Protein AF-A0A0H3ZVH0-F1 (afdb_monomer)

Sequence (87 aa):
MNDRLIENYHLLACHDLQGLQSAGVDIEEADFGVKLEEAIRSILEQLGMTVDEDLRKDINTVKDKANIIISLENDDVIVGETKSLKN

pLDDT: mean 91.97, std 6.8, range [57.28, 96.88]

Solvent-accessible surface area (backbone atoms only — not comparable to full-atom values): 5283 Å² total; per-residue (Å²): 113,60,67,62,45,51,77,40,34,72,35,55,40,50,66,33,63,68,60,31,43,74,73,76,44,86,74,56,80,91,47,43,67,58,53,47,50,53,31,52,51,52,52,42,44,74,73,70,46,48,71,33,68,66,61,41,60,74,70,40,51,98,87,50,72,72,72,42,32,33,57,47,97,83,84,44,73,51,82,38,82,82,77,61,53,76,132

Foldseek 3Di:
DLVLCLVVVVCLLQVPQVVCVVSVHHDDPVCSVVSNLSNVVVVCVVVVWAWDPPVQVVPDDPVDHFSTWTADPPRDIDGDDDDHDYD

Secondary structure (DSSP, 8-state):
-HHHHHHTHHHHHTT-HHHHHHTT----GGGHHHHHHHHHHHHHHHTT-EE-HHHHHHH--SS---SEEEE-TTS-EEEE-------

Organism: Vibrio splendidus (NCBI:txid29497)

Mean predicted aligned error: 3.8 Å

Nearest PDB structures (foldseek):
  8jxn-assembly1_B  TM=5.004E-01  e=4.331E+00  Homo sapiens
  4x8k-assembly1_A  TM=5.084E-01  e=6.800E+00  Mycobacterium tuberculosis
  7a5f-assembly1_Y3  TM=1.941E-01  e=8.250E+00  Homo sapiens

Radius of gyration: 14.02 Å; Cα contacts (8 Å, |Δi|>4): 104; chains: 1; bounding box: 32×28×39 Å

Structure (mmCIF, N/CA/C/O backbone):
data_AF-A0A0H3ZVH0-F1
#
_entry.id   AF-A0A0H3ZVH0-F1
#
loop_
_atom_site.group_PDB
_atom_site.id
_atom_site.type_symbol
_atom_site.label_atom_id
_atom_site.label_alt_id
_atom_site.label_comp_id
_atom_site.label_asym_id
_atom_site.label_entity_id
_atom_site.label_seq_id
_atom_site.pdbx_PDB_ins_code
_atom_site.Cartn_x
_atom_site.Cartn_y
_atom_site.Cartn_z
_atom_site.occupancy
_atom_site.B_iso_or_equiv
_atom_site.auth_seq_id
_atom_site.auth_comp_id
_atom_site.auth_asym_id
_atom_site.auth_atom_id
_atom_site.pdbx_PDB_model_num
ATOM 1 N N . MET A 1 1 ? -0.537 -8.688 9.918 1.00 60.59 1 MET A N 1
ATOM 2 C CA . MET A 1 1 ? -0.947 -7.276 10.110 1.00 60.59 1 MET A CA 1
ATOM 3 C C . MET A 1 1 ? -1.582 -6.745 8.833 1.00 60.59 1 MET A C 1
ATOM 5 O O . MET A 1 1 ? -2.721 -6.313 8.913 1.00 60.59 1 MET A O 1
ATOM 9 N N . ASN A 1 2 ? -0.924 -6.885 7.672 1.00 74.88 2 ASN A N 1
ATOM 10 C CA . ASN A 1 2 ? -1.493 -6.480 6.377 1.00 74.88 2 ASN A CA 1
ATOM 11 C C . ASN A 1 2 ? -2.801 -7.197 6.025 1.00 74.88 2 ASN A C 1
ATOM 13 O O . ASN A 1 2 ? -3.731 -6.522 5.614 1.00 74.88 2 ASN A O 1
ATOM 17 N N . ASP A 1 3 ? -2.939 -8.500 6.289 1.00 85.12 3 ASP A N 1
ATOM 18 C CA . ASP A 1 3 ? -4.186 -9.222 5.966 1.00 85.12 3 ASP A CA 1
ATOM 19 C C . ASP A 1 3 ? -5.422 -8.592 6.625 1.00 85.12 3 ASP A C 1
ATOM 21 O O . ASP A 1 3 ? -6.424 -8.352 5.964 1.00 85.12 3 ASP A O 1
ATOM 25 N N . ARG A 1 4 ? -5.317 -8.190 7.900 1.00 91.75 4 ARG A N 1
ATOM 26 C CA . ARG A 1 4 ? -6.405 -7.497 8.609 1.00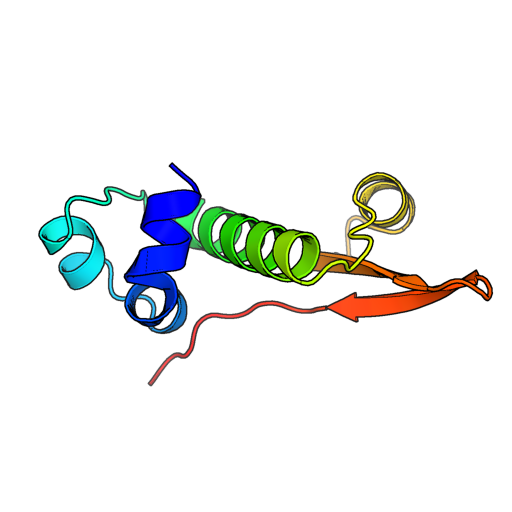 91.75 4 ARG A CA 1
ATOM 27 C C . ARG A 1 4 ? -6.687 -6.095 8.068 1.00 91.75 4 ARG A C 1
ATOM 29 O O . ARG A 1 4 ? -7.835 -5.657 8.108 1.00 91.75 4 ARG A O 1
ATOM 36 N N . LEU A 1 5 ? -5.659 -5.389 7.593 1.00 94.25 5 LEU A N 1
ATOM 37 C CA . LEU A 1 5 ? -5.819 -4.083 6.945 1.00 94.25 5 LEU A CA 1
ATOM 38 C C . LEU A 1 5 ? -6.539 -4.224 5.602 1.00 94.25 5 LEU A C 1
ATOM 40 O O . LEU A 1 5 ? -7.390 -3.402 5.286 1.00 94.25 5 LEU A O 1
ATOM 44 N N . ILE A 1 6 ? -6.238 -5.283 4.849 1.00 95.00 6 ILE A N 1
ATOM 45 C CA . ILE A 1 6 ? -6.890 -5.598 3.573 1.00 95.00 6 ILE A CA 1
ATOM 46 C C . ILE A 1 6 ? -8.343 -6.036 3.808 1.00 95.00 6 ILE A C 1
ATOM 48 O O . ILE A 1 6 ? -9.250 -5.515 3.164 1.00 95.00 6 ILE A O 1
ATOM 52 N N . GLU A 1 7 ? -8.596 -6.919 4.779 1.00 95.50 7 GLU A N 1
ATOM 53 C CA . GLU A 1 7 ? -9.951 -7.345 5.176 1.00 95.50 7 GLU A CA 1
ATOM 54 C C . GLU A 1 7 ? -10.839 -6.156 5.580 1.00 95.50 7 GLU A C 1
ATOM 56 O O . GLU A 1 7 ? -12.032 -6.125 5.279 1.00 95.50 7 GLU A O 1
ATOM 61 N N . ASN A 1 8 ? -10.248 -5.145 6.223 1.00 96.06 8 ASN A N 1
ATOM 62 C CA . ASN A 1 8 ? -10.929 -3.930 6.670 1.00 96.06 8 ASN A CA 1
ATOM 63 C C . ASN A 1 8 ? -10.605 -2.713 5.791 1.00 96.06 8 ASN A C 1
ATOM 65 O O . ASN A 1 8 ? -10.729 -1.573 6.244 1.00 96.06 8 ASN A O 1
ATOM 69 N N . TYR A 1 9 ? -10.229 -2.934 4.525 1.00 95.50 9 TYR A N 1
ATOM 70 C CA . TYR A 1 9 ? -9.745 -1.867 3.647 1.00 95.50 9 TYR A CA 1
ATOM 71 C C . TYR A 1 9 ? -10.746 -0.721 3.497 1.00 95.50 9 TYR A C 1
ATOM 73 O O . TYR A 1 9 ? -10.344 0.427 3.399 1.00 95.50 9 TYR A O 1
ATOM 81 N N . HIS A 1 10 ? -12.052 -0.993 3.534 1.00 95.44 10 HIS A N 1
ATOM 82 C CA . HIS A 1 10 ? -13.073 0.055 3.479 1.00 95.44 10 HIS A CA 1
ATOM 83 C C . HIS A 1 10 ? -12.969 1.070 4.637 1.00 95.44 10 HIS A C 1
ATOM 85 O O . HIS A 1 10 ? -13.130 2.266 4.408 1.00 95.44 10 HIS A O 1
ATOM 91 N N . LEU A 1 11 ? -12.651 0.624 5.858 1.00 95.94 11 LEU A N 1
ATOM 92 C CA . LEU A 1 11 ? -12.456 1.503 7.020 1.00 95.94 11 LEU A CA 1
ATOM 93 C C . LEU A 1 11 ? -11.151 2.293 6.886 1.00 95.94 11 LEU A C 1
ATOM 95 O O . LEU A 1 11 ? -11.114 3.495 7.148 1.00 95.94 11 LEU A O 1
ATOM 99 N N . LEU A 1 12 ? -10.100 1.630 6.396 1.00 95.25 12 LEU A N 1
ATOM 100 C CA . LEU A 1 12 ? -8.807 2.248 6.100 1.00 95.25 12 LEU A CA 1
ATOM 101 C C . LEU A 1 12 ? -8.913 3.288 4.969 1.00 95.25 12 LEU A C 1
ATOM 103 O O . LEU A 1 12 ? -8.357 4.378 5.048 1.00 95.25 12 LEU A O 1
ATOM 107 N N . ALA A 1 13 ? -9.687 3.013 3.927 1.00 94.50 13 ALA A N 1
ATOM 108 C CA . ALA A 1 13 ? -9.924 3.952 2.841 1.00 94.50 13 ALA A CA 1
ATOM 109 C C . ALA A 1 13 ? -10.694 5.186 3.329 1.00 94.50 13 ALA A C 1
ATOM 111 O O . ALA A 1 13 ? -10.414 6.287 2.867 1.00 94.50 13 ALA A O 1
ATOM 112 N N . CYS A 1 14 ? -11.613 5.031 4.285 1.00 94.69 14 CYS A N 1
ATOM 113 C CA . CYS A 1 14 ? -12.427 6.117 4.841 1.00 94.69 14 CYS A CA 1
ATOM 114 C C . CYS A 1 14 ? -11.792 6.857 6.031 1.00 94.69 14 CYS A C 1
ATOM 116 O O . CYS A 1 14 ? -12.433 7.744 6.590 1.00 94.69 14 CYS A O 1
ATOM 118 N N . HIS A 1 15 ? -10.564 6.514 6.434 1.00 94.88 15 HIS A N 1
ATOM 119 C CA . HIS A 1 15 ? -9.927 7.103 7.619 1.00 94.88 15 HIS A CA 1
ATOM 120 C C . HIS A 1 15 ? -10.720 6.900 8.927 1.00 94.88 15 HIS A C 1
ATOM 122 O O . HIS A 1 15 ? -10.713 7.751 9.820 1.00 94.88 15 HIS A O 1
ATOM 128 N N . ASP A 1 16 ? -11.412 5.763 9.050 1.00 94.81 16 ASP A N 1
ATOM 129 C CA . ASP A 1 16 ? -12.227 5.428 10.219 1.00 94.81 16 ASP A CA 1
ATOM 130 C C . ASP A 1 16 ? -11.409 4.669 11.276 1.00 94.81 16 ASP A C 1
ATOM 132 O O . ASP A 1 16 ? -11.445 3.439 11.373 1.00 94.81 16 ASP A O 1
ATOM 136 N N . LEU A 1 17 ? -10.658 5.419 12.088 1.00 94.00 17 LEU A N 1
ATOM 137 C CA . LEU A 1 17 ? -9.873 4.862 13.194 1.00 94.00 17 LEU A CA 1
ATOM 138 C C . LEU A 1 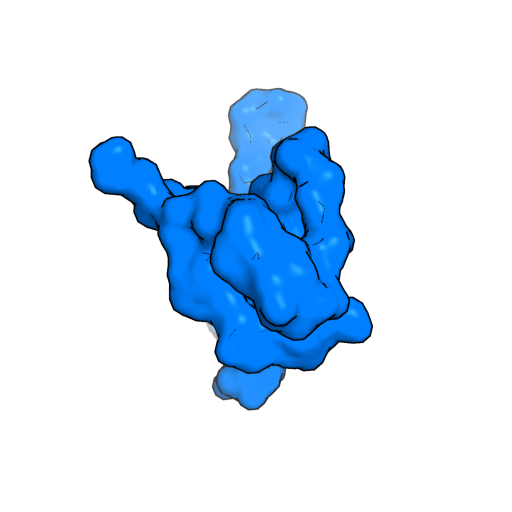17 ? -10.731 4.117 14.225 1.00 94.00 17 LEU A C 1
ATOM 140 O O . LEU A 1 17 ? -10.297 3.104 14.772 1.00 94.00 17 LEU A O 1
ATOM 144 N N . GLN A 1 18 ? -11.946 4.599 14.498 1.00 94.62 18 GLN A N 1
ATOM 145 C CA . GLN A 1 18 ? -12.816 3.984 15.498 1.00 94.62 18 GLN A CA 1
ATOM 146 C C . GLN A 1 18 ? -13.357 2.638 15.002 1.00 94.62 18 GLN A C 1
ATOM 148 O O . GLN A 1 18 ? -13.399 1.661 15.762 1.00 94.62 18 GLN A O 1
ATOM 153 N N . GLY A 1 19 ? -13.737 2.571 13.726 1.00 96.31 19 GLY A N 1
ATOM 154 C CA . GLY A 1 19 ? -14.117 1.336 13.054 1.00 96.31 19 GLY A CA 1
ATOM 155 C C . GLY A 1 19 ? -12.972 0.326 13.048 1.00 96.31 19 GLY A C 1
ATOM 156 O O . GLY A 1 19 ? -13.175 -0.827 13.431 1.00 96.31 19 GLY A O 1
ATOM 157 N N . LEU A 1 20 ? -11.759 0.756 12.685 1.00 95.50 20 LEU A N 1
ATOM 158 C CA . LEU A 1 20 ? -10.567 -0.102 12.687 1.00 95.50 20 LEU A CA 1
ATOM 159 C C . LEU A 1 20 ? -10.267 -0.656 14.085 1.00 95.50 20 LEU A C 1
ATOM 161 O O . LEU A 1 20 ? -10.099 -1.869 14.240 1.00 95.50 20 LEU A O 1
ATOM 165 N N . GLN A 1 21 ? -10.303 0.193 15.115 1.00 95.81 21 GLN A N 1
ATOM 166 C CA . GLN A 1 21 ? -10.097 -0.235 16.499 1.00 95.81 21 GLN A CA 1
ATOM 167 C C . GLN A 1 21 ? -11.150 -1.268 16.929 1.00 95.81 21 GLN A C 1
ATOM 169 O O . GLN A 1 21 ? -10.816 -2.286 17.538 1.00 95.81 21 GLN A O 1
ATOM 174 N N . SER A 1 22 ? -12.415 -1.054 16.554 1.00 96.38 22 SER A N 1
ATOM 175 C CA . SER A 1 22 ? -13.517 -1.991 16.825 1.00 96.38 22 SER A CA 1
ATOM 176 C C . SER A 1 22 ? -13.352 -3.328 16.090 1.00 96.38 22 SER A C 1
ATOM 178 O O . SER A 1 22 ? -13.762 -4.367 16.605 1.00 96.38 22 SER A O 1
ATOM 180 N N . ALA A 1 23 ? -12.704 -3.324 14.923 1.00 95.00 23 ALA A N 1
ATOM 181 C CA . ALA A 1 23 ? -12.315 -4.517 14.170 1.00 95.00 23 ALA A CA 1
ATOM 182 C C . ALA A 1 23 ? -11.023 -5.186 14.697 1.00 95.00 23 ALA A C 1
ATOM 184 O O . ALA A 1 23 ? -10.551 -6.175 14.131 1.00 95.00 23 ALA A O 1
ATOM 185 N N . GLY A 1 24 ? -10.441 -4.678 15.790 1.00 94.31 24 GLY A N 1
ATOM 186 C CA . GLY A 1 24 ? -9.215 -5.213 16.385 1.00 94.31 24 GLY A CA 1
ATOM 187 C C . GLY A 1 24 ? -7.946 -4.851 15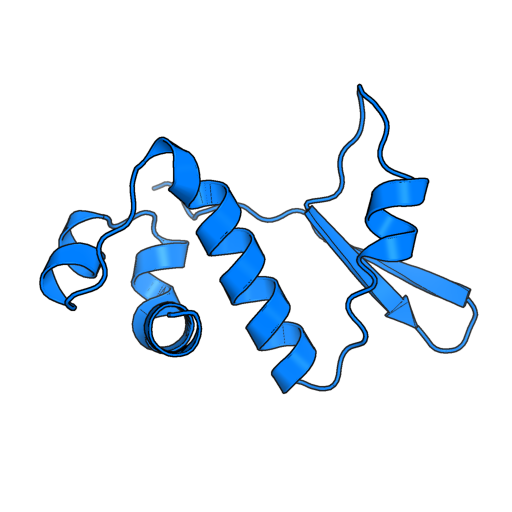.610 1.00 94.31 24 GLY A C 1
ATOM 188 O O . GLY A 1 24 ? -6.970 -5.612 15.638 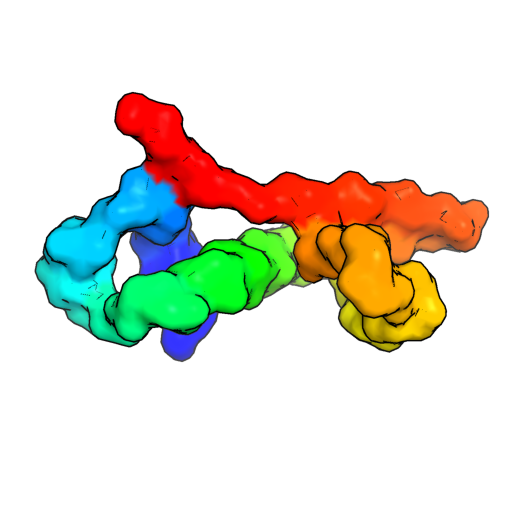1.00 94.31 24 GLY A O 1
ATOM 189 N N . VAL A 1 25 ? -7.972 -3.723 14.898 1.00 94.56 25 VAL A N 1
ATOM 190 C CA . VAL A 1 25 ? -6.843 -3.138 14.174 1.00 94.56 25 VAL A CA 1
ATOM 191 C C . VAL A 1 25 ? -6.495 -1.803 14.824 1.00 94.56 25 VAL A C 1
ATOM 193 O O . VAL A 1 25 ? -7.230 -0.830 14.695 1.00 94.56 25 VAL A O 1
ATOM 196 N N . ASP A 1 26 ? -5.371 -1.773 15.533 1.00 93.31 26 ASP A N 1
ATOM 197 C CA . ASP A 1 26 ? -4.865 -0.565 16.182 1.00 93.31 26 ASP A CA 1
ATOM 198 C C . ASP A 1 26 ? -3.792 0.081 15.295 1.00 93.31 26 ASP A C 1
ATOM 200 O O . ASP A 1 26 ? -2.850 -0.594 14.866 1.00 93.31 26 ASP A O 1
ATOM 204 N N . ILE A 1 27 ? -3.975 1.359 14.960 1.00 93.69 27 ILE A N 1
ATOM 205 C CA . ILE A 1 27 ? -3.089 2.141 14.088 1.00 93.69 27 ILE A CA 1
ATOM 206 C C . ILE A 1 27 ? -2.936 3.524 14.706 1.00 93.69 27 ILE A C 1
ATOM 208 O O . ILE A 1 27 ? -3.929 4.189 15.001 1.00 93.69 27 ILE A O 1
ATOM 212 N N . GLU A 1 28 ? -1.696 3.978 14.858 1.00 93.44 28 GLU A N 1
ATOM 213 C CA . GLU A 1 28 ? -1.430 5.357 15.245 1.00 93.44 28 GLU A CA 1
ATOM 214 C C . GLU A 1 28 ? -1.764 6.306 14.088 1.00 93.44 28 GLU A C 1
ATOM 216 O O . GLU A 1 28 ? -1.421 6.045 12.937 1.00 93.44 28 GLU A O 1
ATOM 221 N N . GLU A 1 29 ? -2.380 7.452 14.387 1.00 92.50 29 GLU A N 1
ATOM 222 C CA . GLU A 1 29 ? -2.710 8.484 13.388 1.00 92.50 29 GLU A CA 1
ATOM 223 C C . GLU A 1 29 ? -1.490 8.869 12.525 1.00 92.50 29 GLU A C 1
ATOM 225 O O . GLU A 1 29 ? -1.606 9.050 11.314 1.00 92.50 29 GLU A O 1
ATOM 230 N N . ALA A 1 30 ? -0.299 8.945 13.134 1.00 93.94 30 ALA A N 1
ATOM 231 C CA . ALA A 1 30 ? 0.950 9.267 12.443 1.00 93.94 30 ALA A CA 1
ATOM 232 C C . ALA A 1 30 ? 1.366 8.206 11.406 1.00 93.94 30 ALA A C 1
ATOM 234 O O . ALA A 1 30 ? 1.997 8.544 10.403 1.00 93.94 30 ALA A O 1
ATOM 235 N N . ASP A 1 31 ? 0.973 6.950 11.620 1.00 93.94 31 ASP A N 1
ATOM 236 C CA . ASP A 1 31 ? 1.290 5.817 10.751 1.00 93.94 31 ASP A CA 1
ATOM 237 C C . ASP A 1 31 ? 0.184 5.530 9.728 1.00 93.94 31 ASP A C 1
ATOM 239 O O . ASP A 1 31 ? 0.370 4.703 8.833 1.00 93.94 31 ASP A O 1
ATOM 243 N N . PHE A 1 32 ? -0.962 6.212 9.817 1.00 93.38 32 PHE A N 1
ATOM 244 C CA . PHE A 1 32 ? -2.141 5.904 9.010 1.00 93.38 32 PHE A CA 1
ATOM 245 C C . PHE A 1 32 ? -1.852 5.905 7.508 1.00 93.38 32 PHE A C 1
ATOM 247 O O . PHE A 1 32 ? -2.187 4.953 6.803 1.00 93.38 32 PHE A O 1
ATOM 254 N N . GLY A 1 33 ? -1.210 6.968 7.011 1.00 92.25 33 GLY A N 1
ATOM 255 C CA . GLY A 1 33 ? -0.882 7.097 5.590 1.00 92.25 33 GLY A CA 1
ATOM 256 C C . GLY A 1 33 ? 0.014 5.959 5.103 1.00 92.25 33 GLY A C 1
ATOM 257 O O . GLY A 1 33 ? -0.253 5.362 4.064 1.00 92.25 33 GLY A O 1
ATOM 258 N N . VAL A 1 34 ? 1.014 5.588 5.906 1.00 93.06 34 VAL A N 1
ATOM 259 C CA . VAL A 1 34 ? 1.920 4.475 5.596 1.00 93.06 34 VAL A CA 1
ATOM 260 C C . VAL A 1 34 ? 1.162 3.147 5.589 1.00 93.06 34 VAL A C 1
ATOM 262 O O . VAL A 1 34 ? 1.360 2.333 4.692 1.00 93.06 34 VAL A O 1
ATOM 265 N N . LYS A 1 35 ? 0.241 2.928 6.536 1.00 94.62 35 LYS A N 1
ATOM 266 C CA . LYS A 1 35 ? -0.589 1.714 6.574 1.00 94.62 35 LYS A CA 1
ATOM 267 C C . LYS A 1 35 ? -1.567 1.616 5.410 1.00 94.62 35 LYS A C 1
ATOM 269 O O . LYS A 1 35 ? -1.787 0.514 4.908 1.00 94.62 35 LYS A O 1
ATOM 274 N N . LEU A 1 36 ? -2.108 2.740 4.947 1.00 94.50 36 LEU A N 1
ATOM 275 C CA . LEU A 1 36 ? -2.905 2.794 3.723 1.00 94.50 36 LEU A CA 1
ATOM 276 C C . LEU A 1 36 ? -2.064 2.386 2.504 1.00 94.50 36 LEU A C 1
ATOM 278 O O . LEU A 1 36 ? -2.479 1.506 1.750 1.00 94.50 36 LEU A O 1
ATOM 282 N N . GLU A 1 37 ? -0.872 2.967 2.343 1.00 94.25 37 GLU A N 1
ATOM 283 C CA . GLU A 1 37 ? 0.062 2.618 1.263 1.00 94.25 37 GLU A CA 1
ATOM 284 C C . GLU A 1 37 ? 0.445 1.133 1.281 1.00 94.25 37 GLU A C 1
ATOM 286 O O . GLU A 1 37 ? 0.398 0.468 0.247 1.00 94.25 37 GLU A O 1
ATOM 291 N N . GLU A 1 38 ? 0.782 0.586 2.452 1.00 93.69 38 GLU A N 1
ATOM 292 C CA . GLU A 1 38 ? 1.138 -0.828 2.624 1.00 93.69 38 GLU A CA 1
ATOM 293 C C . GLU A 1 38 ? -0.008 -1.773 2.235 1.00 93.69 38 GLU A C 1
ATOM 295 O O . GLU A 1 38 ? 0.231 -2.800 1.589 1.00 93.69 38 GLU A O 1
ATOM 300 N N . ALA A 1 39 ? -1.248 -1.435 2.604 1.00 95.38 39 ALA A N 1
ATOM 301 C CA . ALA A 1 39 ? -2.422 -2.226 2.250 1.00 95.38 39 ALA A CA 1
ATOM 302 C C . ALA A 1 39 ? -2.677 -2.201 0.737 1.00 95.38 39 ALA A C 1
ATOM 304 O O . ALA A 1 39 ? -2.885 -3.256 0.141 1.00 95.38 39 ALA A O 1
ATOM 305 N N . ILE A 1 40 ? -2.599 -1.024 0.104 1.00 95.25 40 ILE A N 1
ATOM 306 C CA . ILE A 1 40 ? -2.769 -0.885 -1.350 1.00 95.25 40 ILE A CA 1
ATOM 307 C C . ILE A 1 40 ? -1.665 -1.644 -2.089 1.00 95.25 40 ILE A C 1
ATOM 309 O O . ILE A 1 40 ? -1.978 -2.410 -2.998 1.00 95.25 40 ILE A O 1
ATOM 313 N N . ARG A 1 41 ? -0.398 -1.510 -1.671 1.00 95.06 41 ARG A N 1
ATOM 314 C CA . ARG A 1 41 ? 0.727 -2.279 -2.231 1.00 95.06 41 ARG A CA 1
ATOM 315 C C . ARG A 1 41 ? 0.441 -3.777 -2.187 1.00 95.06 41 ARG A C 1
ATOM 317 O O . ARG A 1 41 ? 0.496 -4.438 -3.218 1.00 95.06 41 ARG A O 1
ATOM 324 N N . SER A 1 42 ? 0.062 -4.280 -1.015 1.00 95.12 42 SER A N 1
ATOM 325 C CA . SER A 1 42 ? -0.220 -5.705 -0.820 1.00 95.12 42 SER A CA 1
ATOM 326 C C . SER A 1 42 ? -1.377 -6.188 -1.706 1.00 95.12 42 SER A C 1
ATOM 328 O O . SER A 1 42 ? -1.316 -7.284 -2.253 1.00 95.12 42 SER A O 1
ATOM 330 N N . ILE A 1 43 ? -2.425 -5.373 -1.886 1.00 95.56 43 ILE A N 1
ATOM 331 C CA . ILE A 1 43 ? -3.547 -5.685 -2.789 1.00 95.56 43 ILE A CA 1
ATOM 332 C C . ILE A 1 43 ? -3.068 -5.769 -4.244 1.00 95.56 43 ILE A C 1
ATOM 334 O O . ILE A 1 43 ? -3.418 -6.715 -4.943 1.00 95.56 43 ILE A O 1
ATOM 338 N N . LEU A 1 44 ? -2.262 -4.811 -4.708 1.00 96.25 44 LEU A N 1
ATOM 339 C CA . LEU A 1 44 ? -1.746 -4.790 -6.083 1.00 96.25 44 LEU A CA 1
ATOM 340 C C . LEU A 1 44 ? -0.840 -5.997 -6.367 1.00 96.25 44 LEU A C 1
ATOM 342 O O .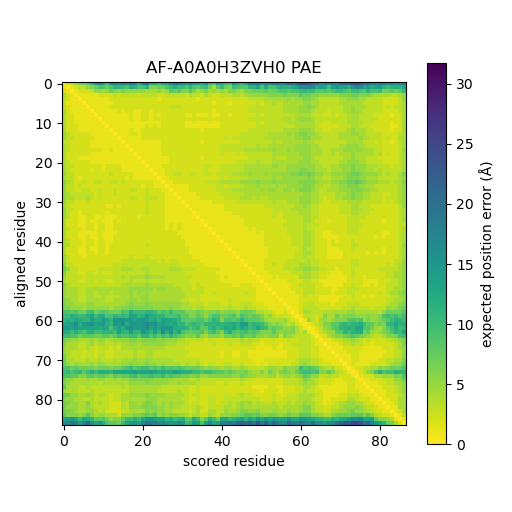 LEU A 1 44 ? -0.976 -6.639 -7.407 1.00 96.25 44 LEU A O 1
ATOM 346 N N . GLU A 1 45 ? 0.026 -6.353 -5.420 1.00 95.56 45 GLU A N 1
ATOM 347 C CA . GLU A 1 45 ? 0.870 -7.551 -5.502 1.00 95.56 45 GLU A CA 1
ATOM 348 C C . GLU A 1 45 ? 0.024 -8.835 -5.536 1.00 95.56 45 GLU A C 1
ATOM 350 O O . GLU A 1 45 ? 0.277 -9.720 -6.353 1.00 95.56 45 GLU A O 1
ATOM 355 N N . GLN A 1 46 ? -1.034 -8.928 -4.718 1.00 95.38 46 GLN A N 1
ATOM 356 C CA . GLN A 1 46 ? -1.979 -10.057 -4.750 1.00 95.38 46 GLN A CA 1
ATOM 357 C C . GLN A 1 46 ? -2.752 -10.158 -6.074 1.00 95.38 46 GLN A C 1
ATOM 359 O O . GLN A 1 46 ? -3.159 -11.253 -6.463 1.00 95.38 46 GLN A O 1
ATOM 364 N N . LEU A 1 47 ? -2.930 -9.042 -6.787 1.00 96.19 47 LEU A N 1
ATOM 365 C CA . LEU A 1 47 ? -3.500 -9.001 -8.138 1.00 96.19 47 LEU A CA 1
ATOM 366 C C . LEU A 1 47 ? -2.478 -9.344 -9.238 1.00 96.19 47 LEU A C 1
ATOM 368 O O . LEU A 1 47 ? -2.842 -9.373 -10.413 1.00 96.19 47 LEU A O 1
ATOM 372 N N . GLY A 1 48 ? -1.223 -9.628 -8.878 1.00 95.94 48 GLY A N 1
ATOM 373 C CA . GLY A 1 48 ? -0.158 -10.003 -9.808 1.00 95.94 48 GLY A CA 1
ATOM 374 C C . GLY A 1 48 ? 0.583 -8.821 -10.432 1.00 95.94 48 GLY A C 1
ATOM 375 O O . GLY A 1 48 ? 1.277 -9.007 -11.428 1.00 95.94 48 GLY A O 1
ATOM 376 N N . MET A 1 49 ? 0.441 -7.613 -9.882 1.00 96.88 49 MET A N 1
ATOM 377 C CA . MET A 1 49 ? 1.185 -6.441 -10.345 1.00 96.88 49 MET A CA 1
ATOM 378 C C . MET A 1 49 ? 2.580 -6.385 -9.711 1.00 96.88 49 MET A C 1
ATOM 380 O O . MET A 1 49 ? 2.772 -6.778 -8.561 1.00 96.88 49 MET A O 1
ATOM 384 N N . THR A 1 50 ? 3.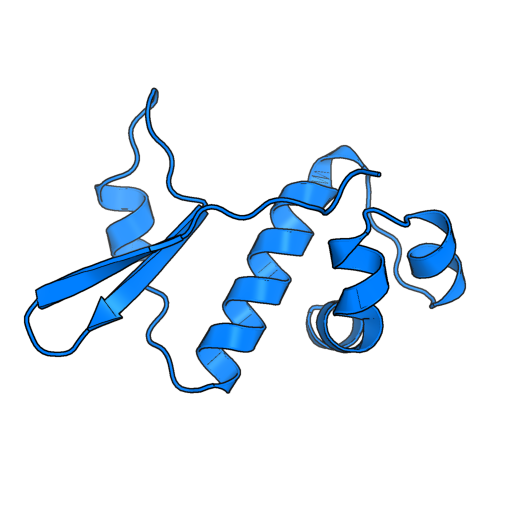553 -5.844 -10.443 1.00 96.75 50 THR A N 1
ATOM 385 C CA . THR A 1 50 ? 4.928 -5.659 -9.960 1.00 96.75 50 THR A CA 1
ATOM 386 C C . THR A 1 50 ? 5.073 -4.290 -9.303 1.00 96.75 50 THR A C 1
ATOM 388 O O . THR A 1 50 ? 5.359 -3.307 -9.983 1.00 96.75 50 THR A O 1
ATOM 391 N N . VAL A 1 51 ? 4.854 -4.205 -7.987 1.00 96.50 51 VAL A N 1
ATOM 392 C CA . VAL A 1 51 ? 5.135 -2.971 -7.235 1.00 96.50 51 VAL A CA 1
ATOM 393 C C . VAL A 1 51 ? 6.645 -2.823 -7.043 1.00 96.50 51 VAL A C 1
ATOM 395 O O . VAL A 1 51 ? 7.295 -3.694 -6.469 1.00 96.50 51 VAL A O 1
ATOM 398 N N . ASP A 1 52 ? 7.203 -1.720 -7.532 1.00 95.94 52 ASP A N 1
ATOM 399 C CA . ASP A 1 52 ? 8.644 -1.497 -7.639 1.00 95.94 52 ASP A CA 1
ATOM 400 C C . ASP A 1 52 ? 9.129 -0.475 -6.604 1.00 95.94 52 ASP A C 1
ATOM 402 O O . ASP A 1 52 ? 9.159 0.741 -6.820 1.00 95.94 52 ASP A O 1
ATOM 406 N N . GLU A 1 53 ? 9.472 -0.979 -5.419 1.00 93.00 53 GLU A N 1
ATOM 407 C CA . GLU A 1 53 ? 9.955 -0.147 -4.315 1.00 93.00 53 GLU A CA 1
ATOM 408 C C . GLU A 1 53 ? 11.378 0.372 -4.514 1.00 93.00 53 GLU A C 1
ATOM 410 O O . GLU A 1 53 ? 11.731 1.395 -3.921 1.00 93.00 53 GLU A O 1
ATOM 415 N N . ASP A 1 54 ? 12.190 -0.316 -5.312 1.00 93.50 54 ASP A N 1
ATOM 416 C CA . ASP A 1 54 ? 13.558 0.109 -5.591 1.00 93.50 54 ASP A CA 1
ATOM 417 C C . ASP A 1 54 ? 13.529 1.302 -6.547 1.00 93.50 54 ASP A C 1
ATOM 419 O O . ASP A 1 54 ? 14.039 2.372 -6.202 1.00 93.50 54 ASP A O 1
ATOM 423 N N . LEU A 1 55 ? 12.782 1.200 -7.653 1.00 93.88 55 LEU A N 1
ATOM 424 C CA . LEU A 1 55 ? 12.584 2.320 -8.569 1.00 93.88 55 LEU A CA 1
ATOM 425 C C . LEU A 1 55 ? 11.915 3.509 -7.876 1.00 93.88 55 LEU A C 1
ATOM 427 O O . LEU A 1 55 ? 12.333 4.651 -8.071 1.00 93.88 55 LEU A O 1
ATOM 431 N N . ARG A 1 56 ? 10.917 3.267 -7.014 1.00 93.88 56 ARG A N 1
ATOM 432 C CA . ARG A 1 56 ? 10.279 4.330 -6.223 1.00 93.88 56 ARG A CA 1
ATOM 433 C C . ARG A 1 56 ? 11.290 5.112 -5.386 1.00 93.88 56 ARG A C 1
ATOM 435 O O . ARG A 1 56 ? 11.212 6.338 -5.329 1.00 93.88 56 ARG A O 1
ATOM 442 N N . LYS A 1 57 ? 12.224 4.434 -4.716 1.00 91.44 57 LYS A N 1
ATOM 443 C CA . LYS A 1 57 ? 13.261 5.096 -3.904 1.00 91.44 57 LYS A CA 1
ATOM 444 C C . LYS A 1 57 ? 14.258 5.857 -4.769 1.00 91.44 57 LYS A C 1
ATOM 446 O O . LYS A 1 57 ? 14.668 6.941 -4.363 1.00 91.44 57 LYS A O 1
ATOM 451 N N . ASP A 1 58 ? 14.598 5.316 -5.933 1.00 91.81 58 ASP A N 1
ATOM 452 C CA . ASP A 1 58 ? 15.567 5.914 -6.850 1.00 91.8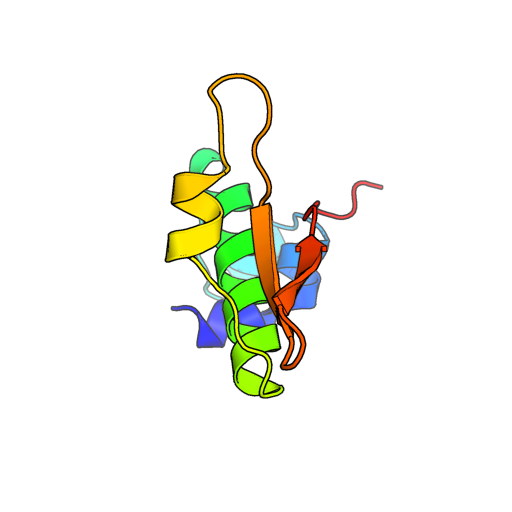1 58 ASP A CA 1
ATOM 453 C C . ASP A 1 58 ? 15.047 7.203 -7.503 1.00 91.81 58 ASP A C 1
ATOM 455 O O . ASP A 1 58 ? 15.813 8.151 -7.691 1.00 91.81 58 ASP A O 1
ATOM 459 N N . ILE A 1 59 ? 13.749 7.275 -7.821 1.00 86.75 59 ILE A N 1
ATOM 460 C CA . ILE A 1 59 ? 13.146 8.464 -8.451 1.00 86.75 59 ILE A CA 1
ATOM 461 C C . ILE A 1 59 ? 12.639 9.502 -7.445 1.00 86.75 59 ILE A C 1
ATOM 463 O O . ILE A 1 59 ? 12.469 10.670 -7.803 1.00 86.75 59 ILE A O 1
ATOM 467 N N . ASN A 1 60 ? 12.369 9.098 -6.199 1.00 88.31 60 ASN A N 1
ATOM 468 C CA . ASN A 1 60 ? 11.831 10.001 -5.190 1.00 88.31 60 ASN A CA 1
ATOM 469 C C . ASN A 1 60 ? 12.870 11.052 -4.795 1.00 88.31 60 ASN A C 1
ATOM 471 O O . ASN A 1 60 ? 13.978 10.752 -4.349 1.00 88.31 60 ASN A O 1
ATOM 475 N N . THR A 1 61 ? 12.477 12.319 -4.886 1.00 84.88 61 THR A N 1
ATOM 476 C CA . THR A 1 61 ? 13.299 13.442 -4.441 1.00 84.88 61 THR A CA 1
ATOM 477 C C . THR A 1 61 ? 12.764 14.008 -3.128 1.00 84.88 61 THR A C 1
ATOM 479 O O . THR A 1 61 ? 11.730 13.603 -2.596 1.00 84.88 61 THR A O 1
ATOM 482 N N . VAL A 1 62 ? 13.467 14.998 -2.574 1.00 79.75 62 VAL A N 1
ATOM 483 C CA . VAL A 1 62 ? 12.968 15.744 -1.407 1.00 79.75 62 VAL A CA 1
ATOM 484 C C . VAL A 1 62 ? 11.639 16.450 -1.718 1.00 79.75 62 VAL A C 1
ATOM 486 O O . VAL A 1 62 ? 10.843 16.654 -0.803 1.00 79.75 62 VAL A O 1
ATOM 489 N N . LYS A 1 63 ? 11.400 16.823 -2.983 1.00 77.62 63 LYS A N 1
ATOM 490 C CA . LYS A 1 63 ? 10.220 17.585 -3.414 1.00 77.62 63 LYS A CA 1
ATOM 491 C C . LYS A 1 63 ? 9.078 16.704 -3.907 1.00 77.62 63 LYS A C 1
ATOM 493 O O . LYS A 1 63 ? 7.935 16.987 -3.573 1.00 77.62 63 LYS A O 1
ATOM 498 N N . ASP A 1 64 ? 9.399 15.654 -4.653 1.00 81.44 64 ASP A N 1
ATOM 499 C CA . ASP A 1 64 ? 8.420 14.823 -5.348 1.00 81.44 64 ASP A CA 1
ATOM 500 C C . ASP A 1 64 ? 8.538 13.385 -4.850 1.00 81.44 64 ASP A C 1
ATOM 502 O O . ASP A 1 64 ? 9.606 12.773 -4.948 1.00 81.44 64 ASP A O 1
ATOM 506 N N . LYS A 1 65 ? 7.448 12.872 -4.274 1.00 86.81 65 LYS A N 1
ATOM 507 C CA . LYS A 1 65 ? 7.390 11.530 -3.695 1.00 86.81 65 LYS A CA 1
ATOM 508 C C . LYS A 1 65 ? 6.166 10.795 -4.207 1.00 86.81 65 LYS A C 1
ATOM 510 O O . LYS A 1 65 ? 5.058 11.113 -3.798 1.00 86.81 65 LYS A O 1
ATOM 515 N N . ALA A 1 66 ? 6.382 9.801 -5.058 1.00 91.62 66 ALA A N 1
ATOM 516 C CA . ALA A 1 66 ? 5.342 8.852 -5.416 1.00 91.62 66 ALA A CA 1
ATOM 517 C C . ALA A 1 66 ? 5.072 7.907 -4.236 1.00 91.62 66 ALA A C 1
ATOM 519 O O . ALA A 1 66 ? 6.014 7.404 -3.605 1.00 91.62 66 ALA A O 1
ATOM 520 N N . ASN A 1 67 ? 3.797 7.626 -3.957 1.00 91.88 67 ASN A N 1
ATOM 521 C CA . ASN A 1 67 ? 3.425 6.628 -2.954 1.00 91.88 67 ASN A CA 1
ATOM 522 C C . ASN A 1 67 ? 3.737 5.217 -3.467 1.00 91.88 67 ASN A C 1
ATOM 524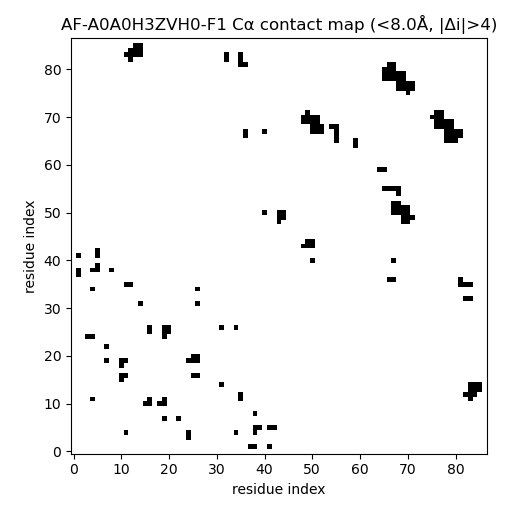 O O . ASN A 1 67 ? 4.345 4.428 -2.747 1.00 91.88 67 ASN A O 1
ATOM 528 N N . ILE A 1 68 ? 3.366 4.915 -4.718 1.00 94.69 68 ILE A N 1
ATOM 529 C CA . ILE A 1 68 ? 3.492 3.585 -5.331 1.00 94.69 68 ILE A CA 1
ATOM 530 C C . ILE A 1 68 ? 4.009 3.717 -6.765 1.00 94.69 68 ILE A C 1
ATOM 532 O O . ILE A 1 68 ? 3.559 4.584 -7.514 1.00 94.69 68 ILE A O 1
ATOM 536 N N . ILE A 1 69 ? 4.917 2.824 -7.154 1.00 96.06 69 ILE A N 1
ATOM 537 C CA . ILE A 1 69 ? 5.352 2.635 -8.541 1.00 96.06 69 ILE A CA 1
ATOM 538 C C . ILE A 1 69 ? 5.045 1.201 -8.947 1.00 96.06 69 ILE A C 1
ATOM 540 O O . ILE A 1 69 ? 5.304 0.280 -8.178 1.00 96.06 69 ILE A O 1
ATOM 544 N N . ILE A 1 70 ? 4.473 1.017 -10.134 1.00 96.75 70 ILE A N 1
ATOM 545 C CA . ILE A 1 70 ? 4.223 -0.304 -10.714 1.00 96.75 70 ILE A CA 1
ATOM 546 C C . ILE A 1 70 ? 4.961 -0.389 -12.041 1.00 96.75 70 ILE A C 1
ATOM 548 O O . ILE A 1 70 ? 4.701 0.422 -12.933 1.00 96.75 70 ILE A O 1
ATOM 552 N N . SER A 1 71 ? 5.839 -1.377 -12.166 1.00 96.50 71 SER A N 1
ATOM 553 C CA . SER A 1 71 ? 6.613 -1.629 -13.380 1.00 96.50 71 SER A CA 1
ATOM 554 C C . SER A 1 71 ? 5.825 -2.514 -14.346 1.00 96.50 71 SER A C 1
ATOM 556 O O . SER A 1 71 ? 5.157 -3.469 -13.940 1.00 96.50 71 SER A O 1
ATOM 558 N N . LEU A 1 72 ? 5.876 -2.176 -15.633 1.00 95.75 72 LEU A N 1
ATOM 559 C CA . LEU A 1 72 ? 5.251 -2.912 -16.732 1.00 95.75 72 LEU A CA 1
ATOM 560 C C . LEU A 1 72 ? 6.335 -3.548 -17.618 1.00 95.75 72 LEU A C 1
ATOM 562 O O . LEU A 1 72 ? 7.499 -3.167 -17.565 1.00 95.75 72 LEU A O 1
ATOM 566 N N . GLU A 1 73 ? 5.961 -4.509 -18.466 1.00 89.19 73 GLU A N 1
ATOM 567 C CA . GLU A 1 73 ? 6.926 -5.306 -19.249 1.00 89.19 73 GLU A CA 1
ATOM 568 C C . GLU A 1 73 ? 7.768 -4.504 -20.267 1.00 89.19 73 GLU A C 1
ATOM 570 O O . GLU A 1 73 ? 8.823 -4.977 -20.679 1.00 89.19 73 GLU A O 1
ATOM 575 N N . ASN A 1 74 ? 7.331 -3.306 -20.673 1.00 91.50 74 ASN A N 1
ATOM 576 C CA . ASN A 1 74 ? 7.968 -2.502 -21.728 1.00 91.50 74 ASN A CA 1
ATOM 577 C C . ASN A 1 74 ? 8.754 -1.290 -21.192 1.00 91.50 74 ASN A C 1
ATOM 579 O O . ASN A 1 74 ? 8.770 -0.249 -21.842 1.00 91.50 74 ASN A O 1
ATOM 583 N N . ASP A 1 75 ? 9.341 -1.393 -19.996 1.00 89.19 75 ASP A N 1
ATOM 584 C CA . ASP A 1 75 ? 9.991 -0.279 -19.274 1.00 89.19 75 ASP A CA 1
ATOM 585 C C . ASP A 1 75 ? 9.048 0.905 -18.948 1.00 89.19 75 ASP A C 1
ATOM 587 O O . ASP A 1 75 ? 9.482 1.966 -18.494 1.00 89.19 75 ASP A O 1
ATOM 591 N N . ASP A 1 76 ? 7.741 0.720 -19.148 1.00 95.19 76 ASP A N 1
ATOM 592 C CA . ASP A 1 76 ? 6.706 1.667 -18.751 1.00 95.19 76 ASP A CA 1
ATOM 593 C C . ASP A 1 76 ? 6.395 1.534 -17.255 1.00 95.19 76 ASP A C 1
ATOM 595 O O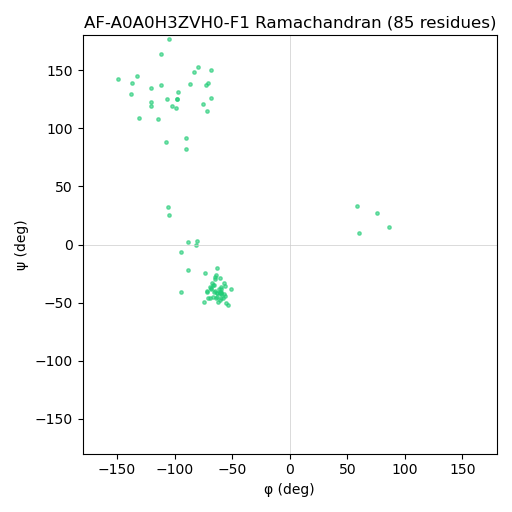 . ASP A 1 76 ? 6.500 0.456 -16.663 1.00 95.19 76 ASP A O 1
ATOM 599 N N . VAL A 1 77 ? 5.936 2.632 -16.647 1.00 95.06 77 VAL A N 1
ATOM 600 C CA . VAL A 1 77 ? 5.566 2.665 -15.228 1.00 95.06 77 VAL A CA 1
ATOM 601 C C . VAL A 1 77 ? 4.213 3.324 -14.996 1.00 95.06 77 VAL A C 1
ATOM 603 O O . VAL A 1 77 ? 3.854 4.310 -15.643 1.00 95.06 77 VAL A O 1
ATOM 606 N N . ILE A 1 78 ? 3.474 2.813 -14.012 1.00 95.00 78 ILE A N 1
ATOM 607 C CA . ILE A 1 78 ? 2.318 3.498 -13.426 1.00 95.00 78 ILE A CA 1
ATOM 608 C C . ILE A 1 78 ? 2.782 4.176 -12.139 1.00 95.00 78 ILE A C 1
ATOM 610 O O . ILE A 1 78 ? 3.310 3.521 -11.240 1.00 95.00 78 ILE A O 1
ATOM 614 N N . VAL A 1 79 ? 2.543 5.484 -12.041 1.00 93.94 79 VAL A N 1
ATOM 615 C CA . VAL A 1 79 ? 2.795 6.272 -10.828 1.00 93.94 79 VAL A CA 1
ATOM 616 C C . VAL A 1 79 ? 1.483 6.443 -10.072 1.00 93.94 79 VAL A C 1
ATOM 618 O O . VAL A 1 79 ? 0.533 7.029 -10.593 1.00 93.94 79 VAL A O 1
ATOM 621 N N . GLY A 1 80 ? 1.421 5.905 -8.857 1.00 92.00 80 GLY A N 1
ATOM 622 C CA . GLY A 1 80 ? 0.237 5.925 -8.007 1.00 92.00 80 GLY A CA 1
ATOM 623 C C . GLY A 1 80 ? 0.373 6.908 -6.849 1.00 92.00 80 GLY A C 1
ATOM 624 O O . GLY A 1 80 ? 1.295 6.793 -6.042 1.00 92.00 80 GLY A O 1
ATOM 625 N N . GLU A 1 81 ? -0.592 7.821 -6.740 1.00 91.81 81 GLU A N 1
ATOM 626 C CA . GLU A 1 81 ? -0.815 8.632 -5.541 1.00 91.81 81 GLU A CA 1
ATOM 627 C C . GLU A 1 81 ? -1.925 7.985 -4.706 1.00 91.81 81 GLU A C 1
ATOM 629 O O . GLU A 1 81 ? -2.994 7.658 -5.231 1.00 91.81 81 GLU A O 1
ATOM 634 N N . THR A 1 82 ? -1.697 7.812 -3.406 1.00 90.81 82 THR A N 1
ATOM 635 C CA . THR A 1 82 ? -2.690 7.207 -2.506 1.00 90.81 82 THR A CA 1
ATOM 636 C C . THR A 1 82 ? -3.232 8.229 -1.528 1.00 90.81 82 THR A C 1
ATOM 638 O O . THR A 1 82 ? -2.483 9.007 -0.940 1.00 90.81 82 THR A O 1
ATOM 641 N N . LYS A 1 83 ? -4.546 8.212 -1.311 1.00 90.25 83 LYS A N 1
ATOM 642 C CA . LYS A 1 83 ? -5.198 9.115 -0.369 1.00 90.25 83 LYS A CA 1
ATOM 643 C C . LYS A 1 83 ? -6.423 8.455 0.232 1.00 90.25 83 LYS A C 1
ATOM 645 O O . LYS A 1 83 ? -7.152 7.757 -0.468 1.00 90.25 83 LYS A O 1
ATOM 650 N N . SER A 1 84 ? -6.663 8.713 1.513 1.00 90.25 84 SER A N 1
ATOM 651 C CA . SER A 1 84 ? -7.941 8.366 2.118 1.00 90.25 84 SER A CA 1
ATOM 652 C C . SER A 1 84 ? -9.061 9.242 1.553 1.00 90.25 84 SER A C 1
ATOM 654 O O . SER A 1 84 ? -8.861 10.400 1.164 1.00 90.25 84 SER A O 1
ATOM 656 N N . LEU A 1 85 ? -10.260 8.677 1.520 1.00 89.19 85 LEU A N 1
ATOM 657 C CA . LEU A 1 85 ? -11.499 9.376 1.247 1.00 89.19 85 LEU A CA 1
ATOM 658 C C . LEU A 1 85 ? -11.824 10.243 2.461 1.00 89.19 85 LEU A C 1
ATOM 660 O O . LEU A 1 85 ? -12.075 9.736 3.552 1.00 89.19 85 LEU A O 1
ATOM 664 N N . LYS A 1 86 ? -11.804 11.560 2.267 1.00 75.44 86 LYS A N 1
ATOM 665 C CA . LYS A 1 86 ? -12.325 12.513 3.246 1.00 75.44 86 LYS A CA 1
ATOM 666 C C . LYS A 1 86 ? -13.692 12.970 2.758 1.00 75.44 86 LYS A C 1
ATOM 668 O O . LYS A 1 86 ? -13.780 13.514 1.657 1.00 75.44 86 LYS A O 1
ATOM 673 N N . ASN A 1 87 ? -14.719 12.705 3.559 1.00 57.28 87 ASN A N 1
ATOM 674 C CA . ASN A 1 87 ? -16.010 13.380 3.435 1.00 57.28 87 ASN A CA 1
ATOM 675 C C . ASN A 1 87 ? -15.907 14.813 3.961 1.00 57.28 87 ASN A C 1
ATOM 677 O O . ASN A 1 87 ? -15.127 15.030 4.919 1.00 57.28 87 ASN A O 1
#